Protein AF-A0A0G3CF25-F1 (afdb_monomer_lite)

Foldseek 3Di:
DPPDPQPPPQQVNFPDFFPDAPVNVVVVCVVVVNDVVNLVVLLVVLVVCVVVLVVVLVVVVVVQVVDLVSQQVQDDPVSHGDVVSSVSVSSVVSVVSNCSRPPDCHRSVNRVVVVD

Sequence (116 aa):
MSIEKIQGYTYGKTENMSPLNLEDLKLLKEAVMFTQEDEKYLKKAGEVLEDQVEEIIDTWYGFVGSHPHLLYYFTSPDGIPNEEYLAAVRKRFSKWILDTCNRNYDQAWLDYQYEI

pLDDT: mean 95.52, std 9.94, range [34.31, 98.88]

InterPro domains:
  IPR009050 Globin-like superfamily [SSF46458] (16-116)
  IPR012292 Globin/Protoglobin [G3DSA:1.10.490.10] (1-116)
  IPR044398 Globin-sensor domain [PF11563] (23-116)

Organism: NCBI:txid796385

Secondary structure (DSSP, 8-state):
------TT--TT--SS--S--HHHHHHHHHHTT--HHHHHHHHHHHHHHTTTHHHHHHHHHHHHHTSHHHHGGGB-TTS-B-HHHHHHHHHHHHHHHHHHHHS--SHHHHHHHHH-

Structure (mmCIF, N/CA/C/O backbone):
data_AF-A0A0G3CF25-F1
#
_entry.id   AF-A0A0G3CF25-F1
#
loop_
_atom_site.group_PDB
_atom_site.id
_atom_site.type_symbol
_atom_site.label_atom_id
_atom_site.label_alt_id
_atom_site.label_comp_id
_atom_site.label_asym_id
_atom_site.label_entity_id
_atom_site.label_seq_id
_atom_site.pdbx_PDB_ins_code
_atom_site.Cartn_x
_atom_site.Cartn_y
_atom_site.Cartn_z
_atom_site.occupancy
_atom_site.B_iso_or_equiv
_atom_site.auth_seq_id
_atom_site.auth_comp_id
_atom_site.auth_asym_id
_atom_site.auth_atom_id
_atom_site.pdbx_PDB_model_num
ATOM 1 N N . MET A 1 1 ? -2.258 -21.251 6.820 1.00 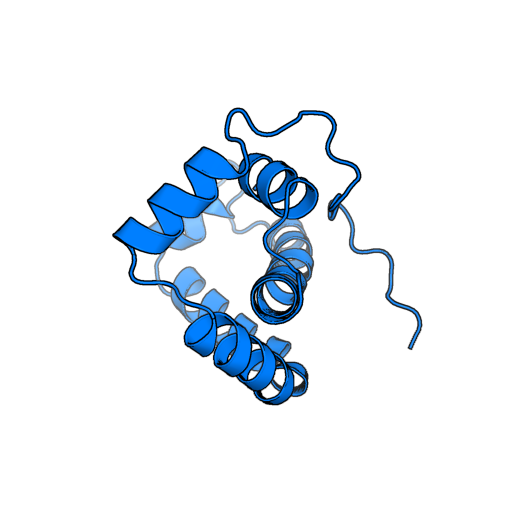36.88 1 MET A N 1
ATOM 2 C CA . MET A 1 1 ? -1.134 -21.143 5.868 1.00 36.88 1 MET A CA 1
ATOM 3 C C . MET A 1 1 ? -0.043 -20.343 6.550 1.00 36.88 1 MET A C 1
ATOM 5 O O . MET A 1 1 ? -0.341 -19.288 7.091 1.00 36.88 1 MET A O 1
ATOM 9 N N . SER A 1 2 ? 1.171 -20.880 6.651 1.00 34.31 2 SER A N 1
ATOM 10 C CA . SER A 1 2 ? 2.315 -20.123 7.164 1.00 34.31 2 SER A CA 1
ATOM 11 C C . SER A 1 2 ? 2.522 -18.911 6.262 1.00 34.31 2 SER A C 1
ATOM 13 O O . SER A 1 2 ? 2.734 -19.099 5.067 1.00 34.31 2 SER A O 1
ATOM 15 N N . ILE A 1 3 ? 2.419 -17.697 6.808 1.00 48.47 3 ILE A N 1
ATOM 16 C CA . ILE A 1 3 ? 2.774 -16.474 6.083 1.00 48.47 3 ILE A CA 1
ATOM 17 C C . ILE A 1 3 ? 4.256 -16.615 5.745 1.00 48.47 3 ILE A C 1
ATOM 19 O O . ILE A 1 3 ? 5.116 -16.507 6.621 1.00 48.47 3 ILE A O 1
ATOM 23 N N . GLU A 1 4 ? 4.540 -16.965 4.496 1.00 58.62 4 GLU A N 1
ATOM 24 C CA . GLU A 1 4 ? 5.894 -17.028 3.976 1.00 58.62 4 GLU A CA 1
ATOM 25 C C . GLU A 1 4 ? 6.552 -15.668 4.234 1.00 58.62 4 GLU A C 1
ATOM 27 O O . GLU A 1 4 ? 5.941 -14.616 4.032 1.00 58.62 4 GLU A O 1
ATOM 32 N N . LYS A 1 5 ? 7.776 -15.669 4.764 1.00 85.00 5 LYS A N 1
ATOM 33 C CA . LYS A 1 5 ? 8.490 -14.432 5.088 1.00 85.00 5 LYS A CA 1
ATOM 34 C C . LYS A 1 5 ? 8.681 -13.622 3.798 1.00 85.00 5 LYS A C 1
ATOM 36 O O . LYS A 1 5 ? 9.492 -13.995 2.955 1.00 85.00 5 LYS A O 1
ATOM 41 N N . ILE A 1 6 ? 7.951 -12.516 3.647 1.00 95.12 6 ILE A N 1
ATOM 42 C CA . ILE A 1 6 ? 8.057 -11.643 2.471 1.00 95.12 6 ILE A CA 1
ATOM 43 C C . ILE A 1 6 ? 9.379 -10.872 2.547 1.00 95.12 6 ILE A C 1
ATOM 45 O O . ILE A 1 6 ? 9.607 -10.087 3.469 1.00 95.12 6 ILE A O 1
ATOM 49 N N . GLN A 1 7 ? 10.269 -11.100 1.581 1.00 95.31 7 GLN A N 1
ATOM 50 C CA . GLN A 1 7 ? 11.582 -10.459 1.550 1.00 95.31 7 GLN A CA 1
ATOM 51 C C . GLN A 1 7 ? 11.454 -8.933 1.402 1.00 95.31 7 GLN A C 1
ATOM 53 O O . GLN A 1 7 ? 10.760 -8.425 0.516 1.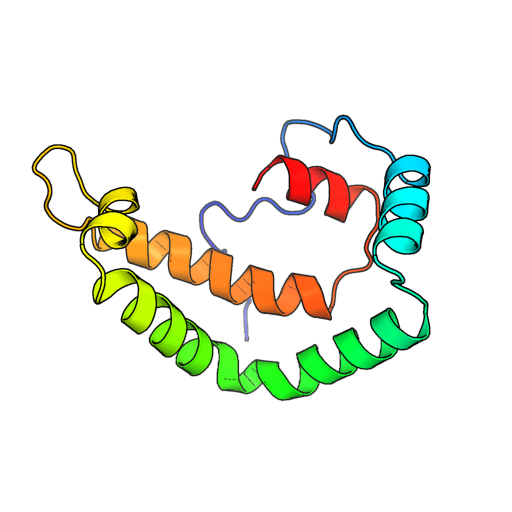00 95.31 7 GLN A O 1
ATOM 58 N N . GLY A 1 8 ? 12.147 -8.203 2.278 1.00 95.25 8 GLY A N 1
ATOM 59 C CA . GLY A 1 8 ? 12.121 -6.737 2.323 1.00 95.25 8 GLY A CA 1
ATOM 60 C C . GLY A 1 8 ? 10.845 -6.135 2.921 1.00 95.25 8 GLY A C 1
ATOM 61 O O . GLY A 1 8 ? 10.706 -4.921 2.923 1.00 95.25 8 GLY A O 1
ATOM 62 N N . TYR A 1 9 ? 9.898 -6.942 3.412 1.00 97.38 9 TYR A N 1
ATOM 63 C CA . TYR A 1 9 ? 8.752 -6.427 4.163 1.00 97.38 9 TYR A CA 1
ATOM 64 C C . TYR A 1 9 ? 9.123 -6.290 5.646 1.00 97.38 9 TYR A C 1
ATOM 66 O O . TYR A 1 9 ? 9.286 -7.287 6.355 1.00 97.38 9 TYR A O 1
ATOM 74 N N . THR A 1 10 ? 9.278 -5.050 6.102 1.00 96.94 10 THR A N 1
ATOM 75 C CA . THR A 1 10 ? 9.845 -4.682 7.413 1.00 96.94 10 THR A CA 1
ATOM 76 C C . THR A 1 10 ? 8.846 -3.966 8.328 1.00 96.94 10 THR A C 1
ATOM 78 O O . THR A 1 10 ? 9.254 -3.325 9.292 1.00 96.94 10 THR A O 1
ATOM 81 N N . TYR A 1 11 ? 7.534 -4.100 8.084 1.00 96.94 11 TYR A N 1
ATOM 82 C CA . TYR A 1 11 ? 6.492 -3.465 8.906 1.00 96.94 11 TYR A CA 1
ATOM 83 C C . TYR A 1 11 ? 6.692 -3.732 10.406 1.00 96.94 11 TYR A C 1
ATOM 85 O O . TYR A 1 11 ? 6.827 -4.884 10.835 1.00 96.94 11 TYR A O 1
ATOM 93 N N . GLY A 1 12 ? 6.677 -2.662 11.207 1.00 95.44 12 GLY A N 1
ATOM 94 C CA . GLY A 1 12 ? 6.902 -2.704 12.656 1.00 95.44 12 GLY A CA 1
ATOM 95 C C . GLY A 1 12 ? 8.354 -2.977 13.072 1.00 95.44 12 GLY A C 1
ATOM 96 O O . GLY A 1 12 ? 8.608 -3.246 14.244 1.00 95.44 12 GLY A O 1
ATOM 97 N N . LYS A 1 13 ? 9.293 -2.970 12.119 1.00 95.56 13 LYS A N 1
ATOM 98 C CA . LYS A 1 13 ? 10.736 -3.184 12.314 1.00 95.56 13 LYS A CA 1
ATOM 99 C C . LYS A 1 13 ? 11.566 -2.254 11.419 1.00 95.56 13 LYS A C 1
ATOM 101 O O . LYS A 1 13 ? 12.639 -2.650 10.967 1.00 95.56 13 LYS A O 1
ATOM 106 N N . THR A 1 14 ? 11.041 -1.073 11.105 1.00 94.62 14 THR A N 1
ATOM 107 C CA . THR A 1 14 ? 11.767 -0.059 10.336 1.00 94.62 14 THR A CA 1
ATOM 108 C C . THR A 1 14 ? 12.968 0.433 11.140 1.00 94.62 14 THR A C 1
ATOM 110 O O . THR A 1 14 ? 12.952 0.435 12.373 1.00 94.62 14 THR A O 1
ATOM 113 N N . GLU A 1 15 ? 14.039 0.818 10.448 1.00 93.62 15 GLU A N 1
ATOM 114 C CA . GLU A 1 15 ? 15.240 1.350 11.106 1.00 93.62 15 GLU A CA 1
ATOM 115 C C . GLU A 1 15 ? 15.029 2.793 11.577 1.00 93.62 15 GLU A C 1
ATOM 117 O O . GLU A 1 15 ? 15.605 3.219 12.578 1.00 93.62 15 GLU A O 1
ATOM 122 N N . ASN A 1 16 ? 14.167 3.525 10.868 1.00 94.62 16 ASN A N 1
ATOM 123 C CA . ASN A 1 16 ? 13.833 4.911 11.143 1.00 94.62 16 ASN A CA 1
ATOM 124 C C . ASN A 1 16 ? 12.372 5.036 11.585 1.00 94.62 16 ASN A C 1
ATOM 126 O O . ASN A 1 16 ? 11.498 4.291 11.134 1.00 94.62 16 ASN A O 1
ATOM 130 N N . MET A 1 17 ? 12.118 6.010 12.456 1.00 96.31 17 MET A N 1
ATOM 131 C CA . MET A 1 17 ? 10.762 6.455 12.777 1.00 96.31 17 MET A CA 1
ATOM 132 C C . MET A 1 17 ? 10.295 7.466 11.732 1.00 96.31 17 MET A C 1
ATOM 134 O O . MET A 1 17 ? 11.112 8.203 11.170 1.00 96.31 17 MET A O 1
ATOM 138 N N . SER A 1 18 ? 8.984 7.529 11.509 1.00 98.19 18 SER A N 1
ATOM 139 C CA . SER A 1 18 ? 8.392 8.566 10.671 1.00 98.19 18 SER A CA 1
ATOM 140 C C . SER A 1 18 ? 8.708 9.955 11.235 1.00 98.19 18 SER A C 1
ATOM 142 O O . SER A 1 18 ? 8.654 10.152 12.453 1.00 98.19 18 SER A O 1
ATOM 144 N N . PRO A 1 19 ? 8.996 10.954 10.381 1.00 98.19 19 PRO A N 1
ATOM 145 C CA . PRO A 1 19 ? 9.070 12.343 10.823 1.00 98.19 19 PRO A CA 1
ATOM 146 C C . PRO A 1 19 ? 7.694 12.905 11.223 1.00 98.19 19 PRO A C 1
ATOM 148 O O . PRO A 1 19 ? 7.636 13.992 11.794 1.00 98.19 19 PRO A O 1
ATOM 151 N N . LEU A 1 20 ? 6.604 12.188 10.918 1.00 98.38 20 LEU A N 1
ATOM 152 C CA . LEU A 1 20 ? 5.231 12.541 11.269 1.00 98.38 20 LEU A CA 1
ATOM 153 C C . LEU A 1 20 ? 4.747 11.737 12.479 1.00 98.38 20 LEU A C 1
ATOM 155 O O . LEU A 1 20 ? 5.103 10.570 12.667 1.00 98.38 20 LEU A O 1
ATOM 159 N N . ASN A 1 21 ? 3.884 12.354 13.280 1.00 98.56 21 ASN A N 1
ATOM 160 C CA . ASN A 1 21 ? 3.253 11.724 14.437 1.00 98.56 21 ASN A CA 1
ATOM 161 C C . ASN A 1 21 ? 1.731 11.555 14.245 1.00 98.56 21 ASN A C 1
ATOM 163 O O . ASN A 1 21 ? 1.158 11.882 13.205 1.00 98.56 21 ASN A O 1
ATOM 167 N N . LEU A 1 22 ? 1.054 11.030 15.270 1.00 98.56 22 LEU A N 1
ATOM 168 C CA . LEU A 1 22 ? -0.385 10.754 15.223 1.00 98.56 22 LEU A CA 1
ATOM 169 C C . LEU A 1 22 ? -1.274 12.004 15.105 1.00 98.56 22 LEU A C 1
ATOM 171 O O . LEU A 1 22 ? -2.378 11.890 14.575 1.00 98.56 22 LEU A O 1
ATOM 175 N N . GLU A 1 23 ? -0.830 13.175 15.568 1.00 98.75 23 GLU A N 1
ATOM 176 C CA . GLU A 1 23 ? -1.575 14.423 15.351 1.00 98.75 23 GLU A CA 1
ATOM 177 C C . GLU A 1 23 ? -1.478 14.859 13.886 1.00 98.75 23 GLU A C 1
ATOM 179 O O . GLU A 1 23 ? -2.496 15.213 13.294 1.00 98.75 23 GLU A O 1
ATOM 184 N N . ASP A 1 24 ? -0.298 14.740 13.264 1.00 98.81 24 ASP A N 1
ATOM 185 C CA . ASP A 1 24 ? -0.134 15.012 11.829 1.00 98.81 24 ASP A CA 1
ATOM 186 C C . ASP A 1 24 ? -1.032 14.087 10.997 1.00 98.81 24 ASP A C 1
ATOM 188 O O . ASP A 1 24 ? -1.735 14.535 10.090 1.00 98.81 24 ASP A O 1
ATOM 192 N N . LEU A 1 25 ? -1.073 12.796 11.348 1.00 98.75 25 LEU A N 1
ATOM 193 C CA . LEU A 1 25 ? -1.952 11.823 10.698 1.00 98.75 25 LEU A CA 1
ATOM 194 C C . LEU A 1 25 ? -3.431 12.154 10.891 1.00 98.75 25 LEU A C 1
ATOM 196 O O . LEU A 1 25 ? -4.216 12.005 9.957 1.00 98.75 25 LEU A O 1
ATOM 200 N N . LYS A 1 26 ? -3.832 12.588 12.087 1.00 98.75 26 LYS A N 1
ATOM 201 C CA . LYS A 1 26 ? -5.214 12.992 12.356 1.00 98.75 26 LYS A CA 1
ATOM 202 C C . LYS A 1 26 ? -5.620 14.170 11.466 1.00 98.75 26 LYS A C 1
ATOM 204 O O . LYS A 1 26 ? -6.654 14.088 10.809 1.00 98.75 26 LYS A O 1
ATOM 209 N N . LEU A 1 27 ? -4.793 15.213 11.386 1.00 98.88 27 LEU A N 1
ATOM 210 C CA . LEU A 1 27 ? -5.051 16.364 10.514 1.00 98.88 27 LEU A CA 1
ATOM 211 C C . LEU A 1 27 ? -5.067 15.965 9.033 1.00 98.88 27 LEU A C 1
ATOM 213 O O . LEU A 1 27 ? -5.902 16.445 8.267 1.00 98.88 27 LEU A O 1
ATOM 217 N N . LEU A 1 28 ? -4.187 15.049 8.623 1.00 98.81 28 LEU A N 1
ATOM 218 C CA . LEU A 1 28 ? -4.168 14.540 7.256 1.00 98.81 28 LEU A CA 1
ATOM 219 C C . LEU A 1 28 ? -5.428 13.721 6.933 1.00 98.81 28 LEU A C 1
ATOM 221 O O . LEU A 1 28 ? -5.987 13.895 5.852 1.00 98.81 28 LEU A O 1
ATOM 225 N N . LYS A 1 29 ? -5.920 12.894 7.870 1.00 98.81 29 LYS A N 1
ATOM 226 C CA . LYS A 1 29 ? -7.211 12.191 7.750 1.00 98.81 29 LYS A CA 1
ATOM 227 C C . LYS A 1 29 ? -8.361 13.181 7.573 1.00 98.81 29 LYS A C 1
ATOM 229 O O . LYS A 1 29 ? -9.163 13.004 6.663 1.00 98.81 29 LYS A O 1
ATOM 234 N N . GLU A 1 30 ? -8.415 14.242 8.379 1.00 98.81 30 GLU A N 1
ATOM 235 C CA . GLU A 1 30 ? -9.424 15.303 8.239 1.00 98.81 30 GLU A CA 1
ATOM 236 C C . GLU A 1 30 ? -9.356 15.978 6.858 1.00 98.81 30 GLU A C 1
ATOM 238 O O . GLU A 1 30 ? -10.388 16.162 6.211 1.00 98.81 30 GLU A O 1
ATOM 243 N N . ALA A 1 31 ? -8.149 16.278 6.364 1.00 98.81 31 ALA A N 1
ATOM 244 C CA . ALA A 1 31 ? -7.942 16.912 5.062 1.00 98.81 31 ALA A CA 1
ATOM 245 C C . ALA A 1 31 ? -8.443 16.060 3.882 1.00 98.81 31 ALA A C 1
ATOM 247 O O . ALA A 1 31 ? -8.924 16.611 2.891 1.00 98.81 31 ALA A O 1
ATOM 248 N N . VAL A 1 32 ? -8.367 14.730 3.994 1.00 98.69 32 VAL A N 1
ATOM 249 C CA . VAL A 1 32 ? -8.900 13.789 2.990 1.00 98.69 32 VAL A CA 1
ATOM 250 C C . VAL A 1 32 ? -10.292 13.253 3.344 1.00 98.69 32 VAL A C 1
ATOM 252 O O . VAL A 1 32 ? -10.773 12.329 2.695 1.00 98.69 32 VAL A O 1
ATOM 255 N N . MET A 1 33 ? -10.949 13.837 4.354 1.00 98.69 33 MET A N 1
ATOM 256 C CA . MET A 1 33 ? -12.283 13.459 4.837 1.00 98.69 33 MET A CA 1
ATOM 257 C C . MET A 1 33 ? -12.398 11.998 5.304 1.00 98.69 33 MET A C 1
ATOM 259 O O . MET A 1 33 ? -13.482 11.425 5.268 1.00 98.69 33 MET A O 1
ATOM 263 N N . PHE A 1 34 ? -11.299 11.397 5.759 1.00 98.75 34 PHE A N 1
ATOM 264 C CA . PHE A 1 34 ? -11.270 10.022 6.244 1.00 98.75 34 PHE A CA 1
ATOM 265 C C . PHE A 1 34 ? -11.750 9.940 7.698 1.00 98.75 34 PHE A C 1
ATOM 267 O O . PHE A 1 34 ? -11.188 10.560 8.604 1.00 98.75 34 PHE A O 1
ATOM 274 N N . THR A 1 35 ? -12.781 9.136 7.928 1.00 98.50 35 THR A N 1
ATOM 275 C CA . THR A 1 35 ? -13.508 8.996 9.193 1.00 98.50 35 THR A CA 1
ATOM 276 C C . THR A 1 35 ? -13.555 7.540 9.671 1.00 98.50 35 THR A C 1
ATOM 278 O O . THR A 1 35 ? -13.043 6.623 9.032 1.00 98.50 35 THR A O 1
ATOM 281 N N . GLN A 1 36 ? -14.214 7.296 10.809 1.00 97.81 36 GLN A N 1
ATOM 282 C CA . GLN A 1 36 ? -14.441 5.937 11.3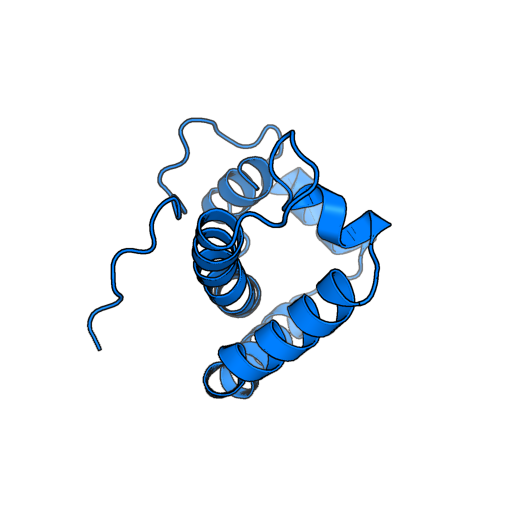20 1.00 97.81 36 GLN A CA 1
ATOM 283 C C . GLN A 1 36 ? -15.313 5.078 10.391 1.00 97.81 36 GLN A C 1
ATOM 285 O O . GLN A 1 36 ? -15.166 3.854 10.379 1.00 97.81 36 GLN A O 1
ATOM 290 N N . GLU A 1 37 ? -16.219 5.686 9.614 1.00 98.56 37 GLU A N 1
ATOM 291 C CA . GLU A 1 37 ? -17.000 4.923 8.634 1.00 98.56 37 GLU A CA 1
ATOM 292 C C . GLU A 1 37 ? -16.096 4.426 7.501 1.00 98.56 37 GLU A C 1
ATOM 294 O O . GLU A 1 37 ? -16.228 3.273 7.092 1.00 98.56 37 GLU A O 1
ATOM 299 N N . ASP A 1 38 ? -15.118 5.225 7.070 1.00 98.62 38 ASP A N 1
ATOM 300 C CA . ASP A 1 38 ? -14.121 4.804 6.086 1.00 98.62 38 ASP A CA 1
ATOM 301 C C . ASP A 1 38 ? -13.273 3.651 6.625 1.00 98.62 38 ASP A C 1
ATOM 303 O O . ASP A 1 38 ? -13.133 2.645 5.942 1.00 98.62 38 ASP A O 1
ATOM 307 N N . GLU A 1 39 ? -12.806 3.707 7.879 1.00 97.94 39 GLU A N 1
ATOM 308 C CA . GLU A 1 39 ? -12.084 2.585 8.511 1.00 97.94 39 GLU A CA 1
ATOM 309 C C . GLU A 1 39 ? -12.899 1.284 8.499 1.00 97.94 39 GLU A C 1
ATOM 311 O O . GLU A 1 39 ? -12.381 0.201 8.215 1.00 97.94 39 GLU A O 1
ATOM 316 N N . LYS A 1 40 ? -14.198 1.378 8.789 1.00 98.00 40 LYS A N 1
ATOM 317 C CA . LYS A 1 40 ? -15.121 0.239 8.776 1.00 98.00 40 LYS A CA 1
ATOM 318 C C . LYS A 1 40 ? -15.322 -0.323 7.370 1.00 98.00 40 LYS A C 1
ATOM 320 O O . LYS A 1 40 ? -15.332 -1.545 7.209 1.00 98.00 40 LYS A O 1
ATOM 325 N N . TYR A 1 41 ? -15.506 0.526 6.361 1.00 98.56 41 TYR A N 1
ATOM 326 C CA . TYR A 1 41 ? -15.671 0.066 4.981 1.00 98.56 41 TYR A CA 1
ATOM 327 C C . TYR A 1 41 ? -14.360 -0.408 4.358 1.00 98.56 41 TYR A C 1
ATOM 329 O O . TYR A 1 41 ? -14.383 -1.337 3.557 1.00 98.56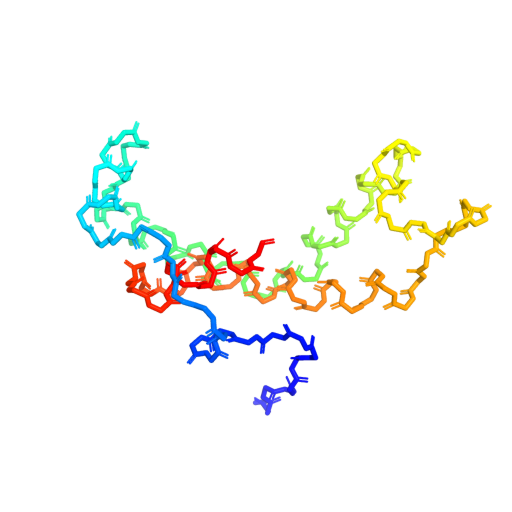 41 TYR A O 1
ATOM 337 N N . LEU A 1 42 ? -13.225 0.140 4.779 1.00 97.94 42 LEU A N 1
ATOM 338 C CA . LEU A 1 42 ? -11.910 -0.292 4.331 1.00 97.94 42 LEU A CA 1
ATOM 339 C C . LEU A 1 42 ? -11.583 -1.702 4.848 1.00 97.94 42 LEU A C 1
ATOM 341 O O . LEU A 1 42 ? -11.106 -2.536 4.085 1.00 97.94 42 LEU A O 1
ATOM 345 N N . LYS A 1 43 ? -11.968 -2.029 6.090 1.00 97.88 43 LYS A N 1
ATOM 346 C CA . LYS A 1 43 ? -11.905 -3.411 6.603 1.00 97.88 43 LYS A CA 1
ATOM 347 C C . LYS A 1 43 ? -12.770 -4.375 5.790 1.00 97.88 43 LYS A C 1
ATOM 349 O O . LYS A 1 43 ? -12.304 -5.448 5.422 1.00 97.88 43 LYS A O 1
ATOM 354 N N . LYS A 1 44 ? -14.000 -3.973 5.442 1.00 98.19 44 LYS A N 1
ATOM 355 C CA . LYS A 1 44 ? -14.878 -4.763 4.557 1.00 98.19 44 LYS A CA 1
ATOM 356 C C . LYS A 1 44 ? -14.280 -4.945 3.163 1.00 98.19 44 LYS A C 1
ATOM 358 O O . LYS A 1 44 ? -14.408 -6.017 2.589 1.00 98.19 44 LYS A O 1
ATOM 363 N N . ALA A 1 45 ? -13.630 -3.918 2.617 1.00 98.19 45 ALA A N 1
ATOM 364 C CA . ALA A 1 45 ? -12.916 -4.039 1.352 1.00 98.19 45 ALA A CA 1
ATOM 365 C C . ALA A 1 45 ? -11.791 -5.076 1.464 1.00 98.19 45 ALA A C 1
ATOM 367 O O . ALA A 1 45 ? -11.651 -5.900 0.573 1.00 98.19 45 ALA A O 1
ATOM 368 N N . GLY A 1 46 ? -11.063 -5.113 2.584 1.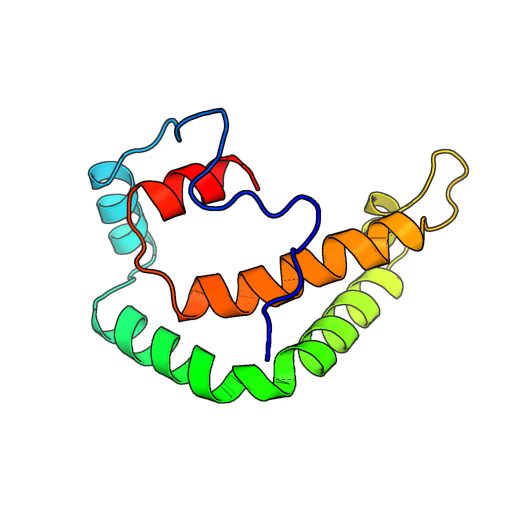00 97.06 46 GLY A N 1
ATOM 369 C CA . GLY A 1 46 ? -10.071 -6.155 2.859 1.00 97.06 46 GLY A CA 1
ATOM 370 C C . GLY A 1 46 ? -10.635 -7.571 2.754 1.00 97.06 46 GLY A C 1
ATOM 371 O O . GLY A 1 46 ? -10.043 -8.399 2.073 1.00 97.06 46 GLY A O 1
ATOM 372 N N . GLU A 1 47 ? -11.796 -7.822 3.365 1.00 97.44 47 GLU A N 1
ATOM 373 C CA . GLU A 1 47 ? -12.493 -9.118 3.294 1.00 97.44 47 GLU A CA 1
ATOM 374 C C . GLU A 1 47 ? -12.908 -9.486 1.860 1.00 97.44 47 GLU A C 1
ATOM 376 O O . GLU A 1 47 ? -12.842 -10.649 1.481 1.00 97.44 47 GLU A O 1
ATOM 381 N N . VAL A 1 48 ? -13.334 -8.501 1.062 1.00 98.19 48 VAL A N 1
ATOM 382 C CA . VAL A 1 48 ? -13.756 -8.706 -0.335 1.00 98.19 48 VAL A CA 1
ATOM 383 C C . VAL A 1 48 ? -12.566 -8.933 -1.267 1.00 98.19 48 VAL A C 1
ATOM 385 O O . VAL A 1 48 ? -12.682 -9.685 -2.223 1.00 98.19 48 VAL A O 1
ATOM 388 N N . LEU A 1 49 ? -11.439 -8.264 -1.019 1.00 96.44 49 LEU A N 1
ATOM 389 C CA . LEU A 1 49 ? -10.287 -8.272 -1.919 1.00 96.44 49 LEU A CA 1
ATOM 390 C C . LEU A 1 49 ? -9.290 -9.397 -1.612 1.00 96.44 49 LEU A C 1
ATOM 392 O O . LEU A 1 49 ? -8.416 -9.647 -2.440 1.00 96.44 49 LEU A O 1
ATOM 396 N N . GLU A 1 50 ? -9.370 -10.043 -0.442 1.00 95.00 50 GLU A N 1
ATOM 397 C CA . GLU A 1 50 ? -8.349 -10.987 0.040 1.00 95.00 50 GLU A CA 1
ATOM 398 C C . GLU A 1 50 ? -8.077 -12.139 -0.938 1.00 95.00 50 GLU A C 1
ATOM 400 O O . GLU A 1 50 ? -6.916 -12.484 -1.165 1.00 95.00 50 GLU A O 1
ATOM 405 N N . ASP A 1 51 ? -9.113 -12.696 -1.565 1.00 96.56 51 ASP A N 1
ATOM 406 C CA . ASP A 1 51 ? -8.993 -13.778 -2.549 1.00 96.56 51 ASP A CA 1
ATOM 407 C C . ASP A 1 51 ? -8.763 -13.284 -3.990 1.00 96.56 51 ASP A C 1
ATOM 409 O O . ASP A 1 51 ? -8.520 -14.095 -4.884 1.00 96.56 51 ASP A O 1
ATOM 413 N N . GLN A 1 52 ? -8.753 -11.964 -4.209 1.00 97.44 52 GLN A N 1
ATOM 414 C CA . GLN A 1 52 ? -8.584 -11.324 -5.520 1.00 97.44 52 GLN A CA 1
ATOM 415 C C . GLN A 1 52 ? -7.240 -10.595 -5.681 1.00 97.44 52 GLN A C 1
ATOM 417 O O . GLN A 1 52 ? -6.975 -10.016 -6.736 1.00 97.44 52 GLN A O 1
ATOM 422 N N . VAL A 1 53 ? -6.375 -10.600 -4.658 1.00 96.06 53 VAL A N 1
ATOM 423 C CA . VAL A 1 53 ? -5.126 -9.814 -4.647 1.00 96.06 53 VAL A CA 1
ATOM 424 C C . VAL A 1 53 ? -4.249 -10.088 -5.872 1.00 96.06 53 VAL A C 1
ATOM 426 O O . VAL A 1 53 ? -3.757 -9.143 -6.482 1.00 96.06 53 VAL A O 1
ATOM 429 N N . GLU A 1 54 ? -4.074 -11.346 -6.276 1.00 91.88 54 GLU A N 1
ATOM 430 C CA . GLU A 1 54 ? -3.230 -11.669 -7.435 1.00 91.88 54 GLU A CA 1
ATOM 431 C C . GLU A 1 54 ? -3.804 -11.123 -8.753 1.00 91.88 54 GLU A C 1
ATOM 433 O O . GLU A 1 54 ? -3.050 -10.571 -9.552 1.00 91.88 54 GLU A O 1
ATOM 438 N N . GLU A 1 55 ? -5.126 -11.179 -8.955 1.00 97.31 55 GLU A N 1
ATOM 439 C CA . GLU A 1 55 ? -5.784 -10.632 -10.155 1.00 97.31 55 GLU A CA 1
ATOM 440 C C . GLU A 1 55 ? -5.692 -9.098 -10.215 1.00 97.31 55 GLU A C 1
ATOM 442 O O . GLU A 1 55 ? -5.476 -8.505 -11.279 1.00 97.31 55 GLU A O 1
ATOM 447 N N . ILE A 1 56 ? -5.816 -8.435 -9.062 1.00 97.88 56 ILE A N 1
ATOM 448 C CA . ILE A 1 56 ? -5.642 -6.980 -8.940 1.00 97.88 56 ILE A CA 1
ATOM 449 C C . ILE A 1 56 ? -4.215 -6.594 -9.323 1.00 97.88 56 ILE A C 1
ATOM 451 O O . ILE A 1 56 ? -3.992 -5.641 -10.073 1.00 97.88 56 ILE A O 1
ATOM 455 N N . ILE A 1 57 ? -3.241 -7.345 -8.820 1.00 96.62 57 ILE A N 1
ATOM 456 C CA . ILE A 1 57 ? -1.829 -7.087 -9.060 1.00 96.62 57 ILE A CA 1
ATOM 457 C C . ILE A 1 57 ? -1.455 -7.381 -10.518 1.00 96.62 57 ILE A C 1
ATOM 459 O O . ILE A 1 57 ? -0.709 -6.601 -11.110 1.00 96.62 57 ILE A O 1
ATOM 463 N N . ASP A 1 58 ? -2.009 -8.429 -11.134 1.00 95.69 58 ASP A N 1
ATOM 464 C CA . ASP A 1 58 ? -1.876 -8.682 -12.576 1.00 95.69 58 ASP A CA 1
ATOM 465 C C . ASP A 1 58 ? -2.415 -7.517 -13.403 1.00 95.69 58 ASP A C 1
ATOM 467 O O . ASP A 1 58 ? -1.751 -7.047 -14.327 1.00 95.69 58 ASP A O 1
ATOM 471 N N . THR A 1 59 ? -3.586 -6.998 -13.033 1.00 98.19 59 THR A N 1
ATOM 472 C CA . THR A 1 59 ? -4.185 -5.835 -13.697 1.00 98.19 59 THR A CA 1
ATOM 473 C C . THR A 1 59 ? -3.288 -4.601 -13.569 1.00 98.19 59 THR A C 1
ATOM 475 O O . THR A 1 59 ? -3.027 -3.910 -14.557 1.00 98.19 59 THR A O 1
ATOM 478 N N . TRP A 1 60 ? -2.762 -4.340 -12.368 1.00 98.25 60 TRP A N 1
ATOM 479 C CA . TRP A 1 60 ? -1.866 -3.214 -12.107 1.00 98.25 60 TRP A CA 1
ATOM 480 C C . TRP A 1 60 ? -0.549 -3.315 -12.888 1.00 98.25 60 TRP A C 1
ATOM 482 O O . TRP A 1 60 ? -0.153 -2.364 -13.566 1.00 98.25 60 TRP A O 1
ATOM 492 N N . TYR A 1 61 ? 0.127 -4.467 -12.845 1.00 95.81 61 TYR A N 1
ATOM 493 C CA . TYR A 1 61 ? 1.379 -4.660 -13.580 1.00 95.81 61 TYR A CA 1
ATOM 494 C C . TYR A 1 61 ? 1.166 -4.739 -15.090 1.00 95.81 61 TYR A C 1
ATOM 496 O O . TYR A 1 61 ? 2.036 -4.294 -15.834 1.00 95.81 61 TYR A O 1
ATOM 504 N N . GLY A 1 62 ? 0.008 -5.214 -15.555 1.00 97.12 62 GLY A N 1
ATOM 505 C CA . GLY A 1 62 ? -0.390 -5.112 -16.957 1.00 97.12 62 GLY A CA 1
ATOM 506 C C . GLY A 1 62 ? -0.487 -3.653 -17.409 1.00 97.12 62 GLY A C 1
ATOM 507 O O . GLY A 1 62 ? 0.078 -3.285 -18.441 1.00 97.12 62 GLY A O 1
ATOM 508 N N . PHE A 1 63 ? -1.116 -2.791 -16.601 1.00 98.38 63 PHE A N 1
ATOM 509 C CA . PHE A 1 63 ? -1.147 -1.351 -16.858 1.00 98.38 63 PHE A CA 1
ATOM 510 C C . PHE A 1 63 ? 0.266 -0.750 -16.897 1.00 98.38 63 PHE A C 1
ATOM 512 O O . PHE A 1 63 ? 0.623 -0.135 -17.900 1.00 98.38 63 PHE A O 1
ATOM 519 N N . VAL A 1 64 ? 1.101 -0.972 -15.877 1.00 98.00 64 VAL A N 1
ATOM 520 C CA . VAL A 1 64 ? 2.481 -0.445 -15.844 1.00 98.00 64 VAL A CA 1
ATOM 521 C C . VAL A 1 64 ? 3.309 -0.957 -17.028 1.00 98.00 64 VAL A C 1
ATOM 523 O O . VAL A 1 64 ? 3.934 -0.165 -17.732 1.00 98.00 64 VAL A O 1
ATOM 526 N N . GLY A 1 65 ? 3.276 -2.264 -17.291 1.00 96.81 65 GLY A N 1
ATOM 527 C CA . GLY A 1 65 ? 4.033 -2.916 -18.361 1.00 96.81 65 GLY A CA 1
ATOM 528 C C . GLY A 1 65 ? 3.604 -2.493 -19.766 1.00 96.81 65 GLY A C 1
ATOM 529 O O . GLY A 1 65 ? 4.419 -2.504 -20.685 1.00 96.81 65 GLY A O 1
ATOM 530 N N . SER A 1 66 ? 2.355 -2.048 -19.937 1.00 97.88 66 SER A N 1
ATOM 531 C CA . SER A 1 66 ? 1.858 -1.516 -21.215 1.00 97.88 66 SER A CA 1
ATOM 532 C C . SER A 1 66 ? 2.350 -0.096 -21.543 1.00 97.88 66 SER A C 1
ATOM 534 O O . SER A 1 66 ? 2.156 0.373 -22.665 1.00 97.88 66 SER A O 1
ATOM 536 N N . HIS A 1 67 ? 3.030 0.581 -20.608 1.00 98.19 67 HIS A N 1
ATOM 537 C CA . HIS A 1 67 ? 3.546 1.941 -20.779 1.00 98.19 67 HIS A CA 1
ATOM 538 C C . HIS A 1 67 ? 5.070 1.976 -20.564 1.00 98.19 67 HIS A C 1
ATOM 540 O O . HIS A 1 67 ? 5.523 1.959 -19.419 1.00 98.19 67 HIS A O 1
ATOM 546 N N . PRO A 1 68 ? 5.897 2.111 -21.624 1.00 97.62 68 PRO A N 1
ATOM 547 C CA . PRO A 1 68 ? 7.359 2.028 -21.502 1.00 97.62 68 PRO A CA 1
ATOM 548 C C . PRO A 1 68 ? 7.980 2.993 -20.481 1.00 97.62 68 PRO A C 1
ATOM 550 O O . PRO A 1 68 ? 8.914 2.634 -19.772 1.00 97.62 68 PRO A O 1
ATOM 553 N N . HIS A 1 69 ? 7.439 4.208 -20.360 1.00 97.94 69 HIS A N 1
ATOM 554 C CA . HIS A 1 69 ? 7.918 5.218 -19.411 1.00 97.94 69 HIS A CA 1
ATOM 555 C C . HIS A 1 69 ? 7.536 4.925 -17.948 1.00 97.94 69 HIS A C 1
ATOM 557 O O . HIS A 1 69 ? 8.143 5.495 -17.049 1.00 97.94 69 HIS A O 1
ATOM 563 N N . LEU A 1 70 ? 6.556 4.045 -17.702 1.00 98.31 70 LEU A N 1
ATOM 564 C CA . LEU A 1 70 ? 6.227 3.545 -16.363 1.00 98.31 70 LEU A CA 1
ATOM 565 C C . LEU A 1 70 ? 7.026 2.278 -16.049 1.00 98.31 70 LEU A C 1
ATOM 567 O O . LEU A 1 70 ? 7.595 2.157 -14.967 1.00 98.31 70 LEU A O 1
ATOM 571 N N . LEU A 1 71 ? 7.131 1.358 -17.013 1.00 98.25 71 LEU A N 1
ATOM 572 C CA . LEU A 1 71 ? 7.943 0.148 -16.872 1.00 98.25 71 LEU A CA 1
ATOM 573 C C . LEU A 1 71 ? 9.426 0.466 -16.630 1.00 98.25 71 LEU A C 1
ATOM 575 O O . LEU A 1 71 ? 10.102 -0.291 -15.942 1.00 98.25 71 LEU A O 1
ATOM 579 N N . TYR A 1 72 ? 9.906 1.609 -17.131 1.00 98.12 72 TYR A N 1
ATOM 580 C CA . TYR A 1 72 ? 11.254 2.135 -16.908 1.00 98.12 72 TYR A CA 1
ATOM 581 C C . TYR A 1 72 ? 11.731 2.031 -15.447 1.00 98.12 72 TYR A C 1
ATOM 583 O O . TYR A 1 72 ? 12.868 1.631 -15.208 1.00 98.12 72 TYR A O 1
ATOM 591 N N . TYR A 1 73 ? 10.867 2.306 -14.463 1.00 98.19 73 TYR A N 1
ATOM 592 C CA . TYR A 1 73 ? 11.229 2.251 -13.037 1.00 98.19 73 TYR A CA 1
ATOM 593 C C . TYR A 1 73 ? 11.536 0.837 -12.518 1.00 98.19 73 TYR A C 1
ATOM 595 O O . TYR A 1 73 ? 12.039 0.680 -11.408 1.00 98.19 73 TYR A O 1
ATOM 603 N N . PHE A 1 74 ? 11.268 -0.185 -13.329 1.00 98.00 74 PHE A N 1
ATOM 604 C CA . PHE A 1 74 ? 11.582 -1.583 -13.061 1.00 98.00 74 PHE A CA 1
ATOM 605 C C . PHE A 1 74 ? 12.663 -2.136 -13.997 1.00 98.00 74 PHE A C 1
ATOM 607 O O . PHE A 1 74 ? 12.883 -3.345 -14.022 1.00 98.00 74 PHE A O 1
ATOM 614 N N . THR A 1 75 ? 13.330 -1.286 -14.781 1.00 97.88 75 THR A N 1
ATOM 615 C CA . THR A 1 75 ? 14.389 -1.716 -15.703 1.00 97.88 75 THR A CA 1
ATOM 616 C C . THR A 1 75 ? 15.767 -1.704 -15.054 1.00 97.88 75 THR A C 1
ATOM 618 O O . THR A 1 75 ? 16.065 -0.911 -14.160 1.00 97.88 75 THR A O 1
ATOM 621 N N . SER A 1 76 ? 16.622 -2.607 -15.520 1.00 97.62 76 SER A N 1
ATOM 622 C CA . SER A 1 76 ? 18.062 -2.562 -15.289 1.00 97.62 76 SER A CA 1
ATOM 623 C C . SER A 1 76 ? 18.698 -1.397 -16.073 1.00 97.62 76 SER A C 1
ATOM 625 O O . SER A 1 76 ? 18.059 -0.826 -16.958 1.00 97.62 76 SER A O 1
ATOM 627 N N . PRO A 1 77 ? 19.968 -1.027 -15.806 1.00 97.31 77 PRO A N 1
ATOM 628 C CA . PRO A 1 77 ? 20.636 0.079 -16.509 1.00 97.31 77 PRO A CA 1
ATOM 629 C C . PRO A 1 77 ? 20.725 -0.062 -18.039 1.00 97.31 77 PRO A C 1
ATOM 631 O O . PRO A 1 77 ? 20.983 0.922 -18.728 1.00 97.31 77 PRO A O 1
ATOM 634 N N . ASP A 1 78 ? 20.535 -1.270 -18.571 1.00 96.69 78 ASP A N 1
ATOM 635 C CA . ASP A 1 78 ? 20.470 -1.573 -20.006 1.00 96.69 78 ASP A CA 1
ATOM 636 C C . ASP A 1 78 ? 19.080 -1.323 -20.630 1.00 96.69 78 ASP A C 1
ATOM 638 O O . ASP A 1 78 ? 18.914 -1.466 -21.841 1.00 96.69 78 ASP A O 1
ATOM 642 N N . GLY A 1 79 ? 18.090 -0.924 -19.825 1.00 95.50 79 GLY A N 1
ATOM 643 C CA . GLY A 1 79 ? 16.716 -0.661 -20.249 1.00 95.50 79 GLY A CA 1
ATOM 644 C C . GLY A 1 79 ? 15.831 -1.907 -20.339 1.00 95.50 79 GLY A C 1
ATOM 645 O O . GLY A 1 79 ? 14.684 -1.794 -20.772 1.00 95.50 79 GLY A O 1
ATOM 646 N N . ILE A 1 80 ? 16.320 -3.084 -19.932 1.00 97.38 80 ILE A N 1
ATOM 647 C CA . ILE A 1 80 ? 15.540 -4.328 -19.916 1.00 97.38 80 ILE A CA 1
ATOM 648 C C . ILE A 1 80 ? 14.833 -4.466 -18.556 1.00 97.38 80 ILE A C 1
ATOM 650 O O . ILE A 1 80 ? 15.471 -4.245 -17.523 1.00 97.38 80 ILE A O 1
ATOM 654 N N . PRO A 1 81 ? 13.536 -4.833 -18.507 1.00 97.75 81 PRO A N 1
ATOM 655 C CA . PRO A 1 81 ? 12.838 -5.091 -17.249 1.00 97.75 81 PRO A CA 1
ATOM 656 C C . PRO A 1 81 ? 13.562 -6.124 -16.382 1.00 97.75 81 PRO A C 1
ATOM 658 O O . PRO A 1 81 ? 13.958 -7.193 -16.846 1.00 97.75 81 PRO A O 1
ATOM 661 N N . ASN A 1 82 ? 13.733 -5.802 -15.104 1.00 98.12 82 ASN A N 1
ATOM 662 C CA . ASN A 1 82 ? 14.304 -6.704 -14.121 1.00 98.12 82 ASN A CA 1
ATOM 663 C C . ASN A 1 82 ? 13.184 -7.540 -13.486 1.00 98.12 82 ASN A C 1
ATOM 665 O O . ASN A 1 82 ? 12.513 -7.108 -12.546 1.00 98.12 82 ASN A O 1
ATOM 669 N N . GLU A 1 83 ? 12.992 -8.748 -14.012 1.00 96.25 83 GLU A N 1
ATOM 670 C CA . GLU A 1 83 ? 11.931 -9.667 -13.581 1.00 96.25 83 GLU A CA 1
ATOM 671 C C . GLU A 1 83 ? 12.054 -10.082 -12.106 1.00 96.25 83 GLU A C 1
ATOM 673 O O . GLU A 1 83 ? 11.048 -10.203 -11.405 1.00 96.25 83 GLU A O 1
ATOM 678 N N . GLU A 1 84 ? 13.276 -10.248 -11.588 1.00 97.12 84 GLU A N 1
ATOM 679 C CA . GLU A 1 84 ? 13.489 -10.577 -10.172 1.00 97.12 84 GLU A CA 1
ATOM 680 C C . GLU A 1 84 ? 13.050 -9.424 -9.263 1.00 97.12 84 GLU A C 1
ATOM 682 O O . GLU A 1 84 ? 12.408 -9.643 -8.229 1.00 97.12 84 GLU A O 1
ATOM 687 N N . TYR A 1 85 ? 13.349 -8.185 -9.665 1.00 97.44 85 TYR A N 1
ATOM 688 C CA . TYR A 1 85 ? 12.920 -6.995 -8.941 1.00 97.44 85 TYR A CA 1
ATOM 689 C C . TYR A 1 85 ? 11.394 -6.839 -8.974 1.00 97.44 85 TYR A C 1
ATOM 691 O O . TYR A 1 85 ? 10.782 -6.658 -7.918 1.00 97.44 85 TYR A O 1
ATOM 699 N N . LEU A 1 86 ? 10.770 -7.000 -10.146 1.00 96.56 86 LEU A N 1
ATOM 700 C CA . LEU A 1 86 ? 9.312 -7.001 -10.309 1.00 96.56 86 LEU A CA 1
ATOM 701 C C . LEU A 1 86 ? 8.644 -8.040 -9.403 1.00 96.56 86 LEU A C 1
ATOM 703 O O . LEU A 1 86 ? 7.752 -7.698 -8.625 1.00 96.56 86 LEU A O 1
ATOM 707 N N . ALA A 1 87 ? 9.116 -9.288 -9.437 1.00 95.62 87 ALA A N 1
ATOM 708 C CA . ALA A 1 87 ? 8.572 -10.372 -8.625 1.00 95.62 87 ALA A CA 1
ATOM 709 C C . ALA A 1 87 ? 8.732 -10.115 -7.115 1.00 95.62 87 ALA A C 1
ATOM 711 O O . ALA A 1 87 ? 7.842 -10.445 -6.326 1.00 95.62 87 ALA A O 1
ATOM 712 N N . ALA A 1 88 ? 9.840 -9.503 -6.686 1.00 96.69 88 ALA A N 1
ATOM 713 C CA . ALA A 1 88 ? 10.055 -9.153 -5.285 1.00 96.69 88 ALA A CA 1
ATOM 714 C C . ALA A 1 88 ? 9.138 -8.008 -4.817 1.00 96.69 88 ALA A C 1
ATOM 716 O O . ALA A 1 88 ? 8.570 -8.087 -3.723 1.00 96.69 88 ALA A O 1
ATOM 717 N N . VAL A 1 89 ? 8.972 -6.956 -5.629 1.00 97.19 89 VAL A N 1
ATOM 718 C CA . VAL A 1 89 ? 8.075 -5.826 -5.320 1.00 97.19 89 VAL A CA 1
ATOM 719 C C . VAL A 1 89 ? 6.621 -6.287 -5.312 1.00 97.19 89 VAL A C 1
ATOM 721 O O . VAL A 1 89 ? 5.892 -5.953 -4.379 1.00 97.19 89 VAL A O 1
ATOM 724 N N . ARG A 1 90 ? 6.227 -7.138 -6.267 1.00 96.88 90 ARG A N 1
ATOM 725 C CA . ARG A 1 90 ? 4.886 -7.723 -6.375 1.00 96.88 90 ARG A CA 1
ATOM 726 C C . ARG A 1 90 ? 4.391 -8.320 -5.059 1.00 96.88 90 ARG A C 1
ATOM 728 O O . ARG A 1 90 ? 3.265 -8.048 -4.642 1.00 96.88 90 ARG A O 1
ATOM 735 N N . LYS A 1 91 ? 5.240 -9.083 -4.363 1.00 96.44 91 LYS A N 1
ATOM 736 C CA . LYS A 1 91 ? 4.890 -9.687 -3.065 1.00 96.44 91 LYS A CA 1
ATOM 737 C C . LYS A 1 91 ? 4.603 -8.633 -1.991 1.00 96.44 91 LYS A C 1
ATOM 739 O O . LYS A 1 91 ? 3.667 -8.790 -1.210 1.00 96.44 91 LYS A O 1
ATOM 744 N N . ARG A 1 92 ? 5.387 -7.548 -1.947 1.00 97.75 92 ARG A N 1
ATOM 745 C CA . ARG A 1 92 ? 5.175 -6.449 -0.988 1.00 97.75 92 ARG A CA 1
ATOM 746 C C . ARG A 1 92 ? 3.961 -5.600 -1.346 1.00 97.75 92 ARG A C 1
ATOM 748 O O . ARG A 1 92 ? 3.222 -5.234 -0.442 1.00 97.75 92 ARG A O 1
ATOM 755 N N . PHE A 1 93 ? 3.707 -5.364 -2.632 1.00 98.06 93 PHE A N 1
ATOM 756 C CA . PHE A 1 93 ? 2.498 -4.679 -3.093 1.00 98.06 93 PHE A CA 1
ATOM 757 C C . PHE A 1 93 ? 1.249 -5.474 -2.690 1.00 98.06 93 PHE A C 1
ATOM 759 O O . PHE A 1 93 ? 0.352 -4.940 -2.043 1.00 98.06 93 PHE A O 1
ATOM 766 N N . SER A 1 94 ? 1.229 -6.778 -2.965 1.00 96.19 94 SER A N 1
ATOM 767 C CA . SER A 1 94 ? 0.133 -7.672 -2.562 1.00 96.19 94 SER A CA 1
ATOM 768 C C . SER A 1 94 ? -0.157 -7.563 -1.061 1.00 96.19 94 SER A C 1
ATOM 770 O O . SER A 1 94 ? -1.302 -7.423 -0.633 1.00 96.19 94 SER A O 1
ATOM 772 N N . LYS A 1 95 ? 0.903 -7.525 -0.242 1.00 97.12 95 LYS A N 1
ATOM 773 C CA . LYS A 1 95 ? 0.781 -7.314 1.202 1.00 97.12 95 LYS A CA 1
ATOM 774 C C . LYS A 1 95 ? 0.286 -5.910 1.572 1.00 97.12 95 LYS A C 1
ATOM 776 O O . LYS A 1 95 ? -0.504 -5.793 2.506 1.00 97.12 95 LYS A O 1
ATOM 781 N N . TRP A 1 96 ? 0.705 -4.874 0.849 1.00 98.25 96 TRP A N 1
ATOM 782 C CA . TRP A 1 96 ? 0.271 -3.490 1.051 1.00 98.25 96 TRP A CA 1
ATOM 783 C C . TRP A 1 96 ? -1.233 -3.295 0.809 1.00 98.25 96 TRP A C 1
ATOM 785 O O . TRP A 1 96 ? -1.863 -2.570 1.578 1.00 98.25 96 TRP A O 1
ATOM 795 N N . ILE A 1 97 ? -1.838 -3.989 -0.166 1.00 97.69 97 ILE A N 1
ATOM 796 C CA . ILE A 1 97 ? -3.304 -3.976 -0.366 1.00 97.69 97 ILE A CA 1
ATOM 797 C C . ILE A 1 97 ? -4.010 -4.435 0.917 1.00 97.69 97 ILE A C 1
ATOM 799 O O . ILE A 1 97 ? -4.899 -3.757 1.437 1.00 97.69 97 ILE A O 1
ATOM 803 N N . LEU A 1 98 ? -3.560 -5.562 1.475 1.00 97.12 98 LEU A N 1
ATOM 804 C CA . LEU A 1 98 ? -4.128 -6.111 2.704 1.00 97.12 98 LEU A CA 1
ATOM 805 C C . LEU A 1 98 ? -3.824 -5.244 3.925 1.00 97.12 98 LEU A C 1
ATOM 807 O O . LEU A 1 98 ? -4.669 -5.129 4.807 1.00 97.12 98 LEU A O 1
ATOM 811 N N . ASP A 1 99 ? -2.632 -4.656 4.014 1.00 98.00 99 ASP A N 1
ATOM 812 C CA . ASP A 1 99 ? -2.270 -3.804 5.145 1.00 98.00 99 ASP A CA 1
ATOM 813 C C . ASP A 1 99 ? -3.060 -2.495 5.153 1.00 98.00 99 ASP A C 1
ATOM 815 O O . ASP A 1 99 ? -3.520 -2.085 6.215 1.00 98.00 99 ASP A O 1
ATOM 819 N N . THR A 1 100 ? -3.282 -1.894 3.982 1.00 98.38 100 THR A N 1
ATOM 820 C CA . THR A 1 100 ? -4.177 -0.740 3.812 1.00 98.38 100 THR A CA 1
ATOM 821 C C . THR A 1 100 ? -5.563 -1.050 4.375 1.00 98.38 100 THR A C 1
ATOM 823 O O . THR A 1 100 ? -6.141 -0.233 5.080 1.00 98.38 100 THR A O 1
ATOM 826 N N . CYS A 1 101 ? -6.073 -2.264 4.147 1.00 98.00 101 CYS A N 1
ATOM 827 C CA . CYS A 1 101 ? -7.403 -2.640 4.616 1.00 98.00 101 CYS A CA 1
ATOM 828 C C . CYS A 1 101 ? -7.478 -3.048 6.092 1.00 98.00 101 CYS A C 1
ATOM 830 O O . CYS A 1 101 ? -8.478 -2.790 6.761 1.00 98.00 101 CYS A O 1
ATOM 832 N N . ASN A 1 102 ? -6.439 -3.711 6.601 1.00 95.81 102 ASN A N 1
ATOM 833 C CA . ASN A 1 102 ? -6.525 -4.453 7.859 1.00 95.81 102 ASN A CA 1
ATOM 834 C C . ASN A 1 102 ? -5.709 -3.854 9.010 1.00 95.81 102 ASN A C 1
ATOM 836 O O . ASN A 1 102 ? -5.919 -4.240 10.163 1.00 95.81 102 ASN A O 1
ATOM 840 N N . ARG A 1 103 ? -4.753 -2.956 8.742 1.00 97.12 103 ARG A N 1
ATOM 841 C CA . ARG A 1 103 ? -3.945 -2.338 9.803 1.00 97.12 103 ARG A CA 1
ATOM 842 C C . ARG A 1 103 ? -4.691 -1.188 10.460 1.00 97.12 103 ARG A C 1
ATOM 844 O O . ARG A 1 103 ? -5.457 -0.468 9.831 1.00 97.12 103 ARG A O 1
ATOM 851 N N . ASN A 1 104 ? -4.406 -0.987 11.742 1.00 96.81 104 ASN A N 1
ATOM 852 C CA . ASN A 1 104 ? -4.724 0.275 12.390 1.00 96.81 104 ASN A CA 1
ATOM 853 C C . ASN A 1 104 ? -3.708 1.312 11.910 1.00 96.81 104 ASN A C 1
ATOM 855 O O . ASN A 1 104 ? -2.514 1.018 11.868 1.00 96.81 104 ASN A O 1
ATOM 859 N N . TYR A 1 105 ? -4.168 2.511 11.563 1.00 98.25 105 TYR A N 1
ATOM 860 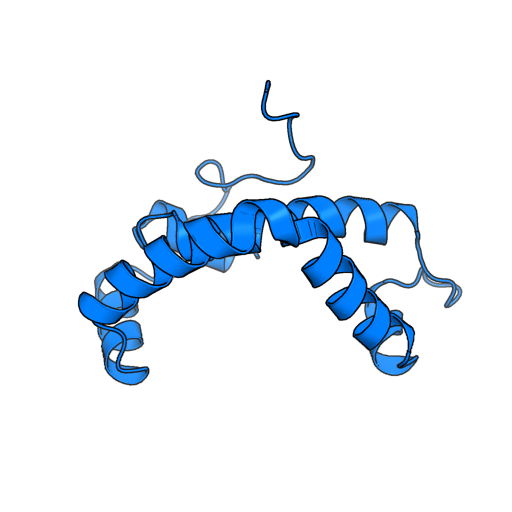C CA . TYR A 1 105 ? -3.272 3.597 11.164 1.00 98.25 105 TYR A CA 1
ATOM 861 C C . TYR A 1 105 ? -2.700 4.255 12.425 1.00 98.25 105 TYR A C 1
ATOM 863 O O . TYR A 1 105 ? -3.174 5.296 12.877 1.00 98.25 105 TYR A O 1
ATOM 871 N N . ASP A 1 106 ? -1.748 3.554 13.034 1.00 98.31 106 ASP A N 1
ATOM 872 C CA . ASP A 1 106 ? -1.018 3.922 14.243 1.00 98.31 106 ASP A CA 1
ATOM 873 C C . ASP A 1 106 ? 0.431 4.331 13.915 1.00 98.31 106 ASP A C 1
ATOM 875 O O . ASP A 1 106 ? 0.791 4.523 12.752 1.00 98.31 106 ASP A O 1
ATOM 879 N N . GLN A 1 107 ? 1.281 4.495 14.936 1.00 98.25 107 GLN A N 1
ATOM 880 C CA . GLN A 1 107 ? 2.660 4.930 14.708 1.00 98.25 107 GLN A CA 1
ATOM 881 C C . GLN A 1 107 ? 3.464 3.894 13.910 1.00 98.25 107 GLN A C 1
ATOM 883 O O . GLN A 1 107 ? 4.233 4.279 13.041 1.00 98.25 107 GLN A O 1
ATOM 888 N N . ALA A 1 108 ? 3.239 2.592 14.118 1.00 98.25 108 ALA A N 1
ATOM 889 C CA . ALA A 1 108 ? 3.932 1.563 13.344 1.00 98.25 108 ALA A CA 1
ATOM 890 C C . ALA A 1 108 ? 3.514 1.593 11.865 1.00 98.25 108 ALA A C 1
ATOM 892 O O . ALA A 1 108 ? 4.331 1.322 10.984 1.00 98.25 108 ALA A O 1
ATOM 893 N N . TRP A 1 109 ? 2.251 1.935 11.590 1.00 98.50 109 TRP A N 1
ATOM 894 C CA . TRP A 1 109 ? 1.787 2.184 10.229 1.00 98.50 109 TRP A CA 1
ATOM 895 C C . TRP A 1 109 ? 2.455 3.422 9.622 1.00 98.50 109 TRP A C 1
ATOM 897 O O . TRP A 1 109 ? 2.933 3.334 8.495 1.00 98.50 109 TRP A O 1
ATOM 907 N N . LEU A 1 110 ? 2.551 4.535 10.362 1.00 98.44 110 LEU A N 1
ATOM 908 C CA . LEU A 1 110 ? 3.234 5.758 9.913 1.00 98.44 110 LEU A CA 1
ATOM 909 C C . LEU A 1 110 ? 4.721 5.547 9.641 1.00 98.44 110 LEU A C 1
ATOM 911 O O . LEU A 1 110 ? 5.231 6.036 8.635 1.00 98.44 110 LEU A O 1
ATOM 915 N N . ASP A 1 111 ? 5.407 4.821 10.518 1.00 98.56 111 ASP A N 1
ATOM 916 C CA . ASP A 1 111 ? 6.816 4.477 10.341 1.00 98.56 111 ASP A CA 1
ATOM 917 C C . ASP A 1 111 ? 7.001 3.679 9.045 1.00 98.56 111 ASP A C 1
ATOM 919 O O . ASP A 1 111 ? 7.924 3.941 8.277 1.00 98.56 111 ASP A O 1
ATOM 923 N N . TYR A 1 112 ? 6.064 2.776 8.733 1.00 98.56 112 TYR A N 1
ATOM 924 C CA . TYR A 1 112 ? 6.086 2.039 7.473 1.00 98.56 112 TYR A CA 1
ATOM 925 C C . TYR A 1 112 ? 5.636 2.866 6.258 1.00 98.56 112 TYR A C 1
ATOM 927 O O . TYR A 1 112 ? 6.098 2.587 5.159 1.00 98.56 112 TYR A O 1
ATOM 935 N N . GLN A 1 113 ? 4.792 3.894 6.424 1.00 98.50 113 GLN A N 1
ATOM 936 C CA . GLN A 1 113 ? 4.505 4.845 5.338 1.00 98.50 113 GLN A CA 1
ATOM 937 C C . GLN A 1 113 ? 5.743 5.648 4.939 1.00 98.50 113 GLN A C 1
ATOM 939 O O . GLN A 1 113 ? 5.857 6.024 3.783 1.00 98.50 113 GLN A O 1
ATOM 944 N N . TYR A 1 114 ? 6.641 5.935 5.885 1.00 98.31 114 TYR A N 1
ATOM 945 C CA . TYR A 1 114 ? 7.893 6.637 5.598 1.00 98.31 114 TYR A CA 1
ATOM 946 C C . TYR A 1 114 ? 8.952 5.728 4.952 1.00 98.31 114 TYR A C 1
ATOM 948 O O . TYR A 1 114 ? 9.789 6.206 4.193 1.00 98.31 114 TYR A O 1
ATOM 956 N N . GLU A 1 115 ? 8.921 4.430 5.260 1.00 98.06 115 GLU A N 1
ATOM 957 C CA . GLU A 1 115 ? 9.824 3.429 4.676 1.00 98.06 115 GLU A CA 1
ATOM 958 C C . GLU A 1 115 ? 9.498 3.095 3.205 1.00 98.06 115 GLU A C 1
ATOM 960 O O . GLU A 1 115 ? 10.394 2.688 2.465 1.00 98.06 115 GLU A O 1
ATOM 965 N N . ILE A 1 116 ? 8.228 3.221 2.794 1.00 97.06 116 ILE A N 1
ATOM 966 C CA . ILE A 1 116 ? 7.760 3.003 1.409 1.00 97.06 116 ILE A CA 1
ATOM 967 C C . ILE A 1 116 ? 8.143 4.189 0.520 1.00 97.06 116 ILE A C 1
ATOM 969 O O . ILE A 1 116 ? 8.675 3.920 -0.583 1.00 97.06 116 ILE A O 1
#

Radius of gyration: 16.3 Å; chains: 1; bounding box: 38×38×37 Å